Protein AF-A0A3R9KCA8-F1 (afdb_monomer)

Radius of gyration: 12.86 Å; Cα contacts (8 Å, |Δi|>4): 235; chains: 1; bounding box: 32×30×32 Å

Organism: Streptococcus mitis (NCBI:txid28037)

Mean predicted aligned error: 3.33 Å

Nearest PDB structures (foldseek):
  8w1p-assembly1_F  TM=3.899E-01  e=4.231E+00  Selenomonas sp.
  8znr-assembly1_D  TM=3.722E-01  e=6.634E+00  Selenomonas sp.
  8orn-assembly2_D  TM=2.497E-01  e=1.454E+00  Xanthomonas campestris pv. campestris str. B100
  8zdy-assembly1_C  TM=4.032E-01  e=8.788E+00  Selenomonas sp.
  8sjd-assembly1_C  TM=3.601E-01  e=7.018E+00  Musca domestica

Solvent-accessible surface area (backbone atoms only — not comparable to full-atom values): 5914 Å² total; per-residue (Å²): 131,65,68,70,48,59,71,70,53,20,50,48,9,30,49,20,50,52,54,49,33,72,78,61,45,75,51,76,39,79,27,44,37,36,32,32,44,77,86,40,79,79,44,78,46,73,31,44,35,33,47,45,84,65,88,88,45,26,39,40,37,40,45,46,56,86,62,68,40,79,61,39,59,84,76,75,49,67,54,64,46,41,17,50,45,29,49,33,45,54,56,97,79,33,41,36,42,31,55,78,48,94,72,48,39,37,37,40,37,79

Secondary structure (DSSP, 8-state):
-PPPPPHHHHHHHHHHHHHHHHHHTTS-EEEEEEEEETTEEEEEEEEEEEEEE-SSSEEEEE-TGGGT-TTTTTTT--SEEETTTEEEEEETTEEEEEESSTT-EEEEE-

Foldseek 3Di:
DADWDDPVQLVQLQVQLVVLCVVVPQDFDFWFKWKAWPNDTPDTDGWTKGWDDPPVWIKIATPCVVVVNPVVVVVVDDRMDISRAWGWHHDPSKIWTAGPPPRGMIMIID

pLDDT: mean 93.06, std 7.87, range [50.25, 98.44]

Sequence (110 aa):
MSDRLPIAEERESMRAVLDYLKDNGTLTLPKNVSVIKNGNLIVNDIINVAAFDCNIYMRVDIMWEDAGYSNYRELGLYGLYGSSYYRMTYIDGILTIKSVSGDNVEIVIR

Structure (mmCIF, N/CA/C/O backbone):
data_AF-A0A3R9KCA8-F1
#
_entry.id   AF-A0A3R9KCA8-F1
#
loop_
_atom_site.group_PDB
_atom_site.id
_atom_site.type_symbol
_atom_site.label_atom_id
_atom_site.label_alt_id
_atom_site.label_comp_id
_atom_site.label_asym_id
_atom_site.label_entity_id
_atom_site.label_seq_id
_atom_site.pdbx_PDB_ins_code
_atom_site.Cartn_x
_atom_site.Cartn_y
_atom_site.Cartn_z
_atom_site.occupancy
_atom_site.B_iso_or_equiv
_atom_site.auth_seq_id
_atom_site.auth_comp_id
_atom_site.auth_asym_id
_atom_site.auth_atom_id
_atom_site.pdbx_PDB_model_num
ATOM 1 N N . MET A 1 1 ? -5.658 16.568 -6.658 1.00 50.25 1 MET A N 1
ATOM 2 C CA . MET A 1 1 ? -4.663 15.598 -7.162 1.00 50.25 1 MET A CA 1
ATOM 3 C C . MET A 1 1 ? -3.333 15.985 -6.553 1.00 50.25 1 MET A C 1
ATOM 5 O O . MET A 1 1 ? -3.038 17.172 -6.569 1.00 50.25 1 MET A O 1
ATOM 9 N N . SER A 1 2 ? -2.606 15.034 -5.961 1.00 61.94 2 SER A N 1
ATOM 10 C CA . SER A 1 2 ? -1.228 15.281 -5.517 1.00 61.94 2 SER A CA 1
ATOM 11 C C . SER A 1 2 ? -0.344 15.519 -6.737 1.00 61.94 2 SER A C 1
ATOM 13 O O . SER A 1 2 ? -0.598 14.941 -7.798 1.00 61.94 2 SER A O 1
ATOM 15 N N . ASP A 1 3 ? 0.691 16.337 -6.581 1.00 77.62 3 ASP A N 1
ATOM 16 C CA . ASP A 1 3 ? 1.727 16.456 -7.597 1.00 77.62 3 ASP A CA 1
ATOM 17 C C . ASP A 1 3 ? 2.408 15.101 -7.809 1.00 77.62 3 ASP A C 1
ATOM 19 O O . ASP A 1 3 ? 2.471 14.256 -6.907 1.00 77.62 3 ASP A O 1
ATOM 23 N N . ARG A 1 4 ? 2.886 14.881 -9.035 1.00 87.69 4 ARG A N 1
ATOM 24 C CA . ARG A 1 4 ? 3.651 13.683 -9.376 1.00 87.69 4 ARG A CA 1
ATOM 25 C C . ARG A 1 4 ? 4.952 13.668 -8.572 1.00 87.69 4 ARG A C 1
ATOM 27 O O . ARG A 1 4 ? 5.611 14.697 -8.433 1.00 87.69 4 ARG A O 1
ATOM 34 N N . LEU A 1 5 ? 5.336 12.492 -8.089 1.00 90.75 5 LEU A N 1
ATOM 35 C CA . LEU A 1 5 ? 6.603 12.293 -7.400 1.00 90.75 5 LEU A CA 1
ATOM 36 C C . LEU A 1 5 ? 7.805 12.607 -8.306 1.00 90.75 5 LEU A C 1
ATOM 38 O O . LEU A 1 5 ? 7.745 12.394 -9.522 1.00 90.75 5 LEU A O 1
ATOM 42 N N . PRO A 1 6 ? 8.940 13.038 -7.727 1.00 92.81 6 PRO A N 1
ATOM 43 C CA . PRO A 1 6 ? 10.222 12.999 -8.417 1.00 92.81 6 PRO A CA 1
ATOM 44 C C . PRO A 1 6 ? 10.524 11.587 -8.940 1.00 92.81 6 PRO A C 1
ATOM 46 O O . PRO A 1 6 ? 10.235 10.596 -8.272 1.00 92.81 6 PRO A O 1
ATOM 49 N N . ILE A 1 7 ? 11.185 11.492 -10.098 1.00 91.75 7 ILE A N 1
ATOM 50 C CA . ILE A 1 7 ? 11.436 10.218 -10.806 1.00 91.75 7 ILE A CA 1
ATOM 51 C C . ILE A 1 7 ? 12.082 9.153 -9.905 1.00 91.75 7 ILE A C 1
ATOM 53 O O . ILE A 1 7 ? 11.751 7.974 -10.008 1.00 91.75 7 ILE A O 1
ATOM 57 N N . ALA A 1 8 ? 13.013 9.546 -9.032 1.00 93.75 8 ALA A N 1
ATOM 58 C CA . ALA A 1 8 ? 13.669 8.613 -8.118 1.00 93.75 8 ALA A CA 1
ATOM 59 C C . ALA A 1 8 ? 12.678 7.998 -7.113 1.00 93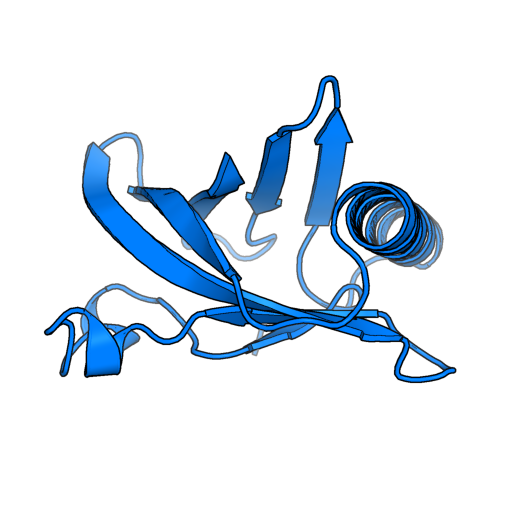.75 8 ALA A C 1
ATOM 61 O O . ALA A 1 8 ? 12.669 6.789 -6.921 1.00 93.75 8 ALA A O 1
ATOM 62 N N . GLU A 1 9 ? 11.803 8.813 -6.525 1.00 94.38 9 GLU A N 1
ATOM 63 C CA . GLU A 1 9 ? 10.814 8.366 -5.539 1.00 94.38 9 GLU A CA 1
ATOM 64 C C . GLU A 1 9 ? 9.689 7.550 -6.178 1.00 94.38 9 GLU A C 1
ATOM 66 O O . GLU A 1 9 ? 9.210 6.583 -5.584 1.00 94.38 9 GLU A O 1
ATOM 71 N N . GLU A 1 10 ? 9.301 7.903 -7.406 1.00 94.31 10 GLU A N 1
ATOM 72 C CA . GLU A 1 10 ? 8.384 7.099 -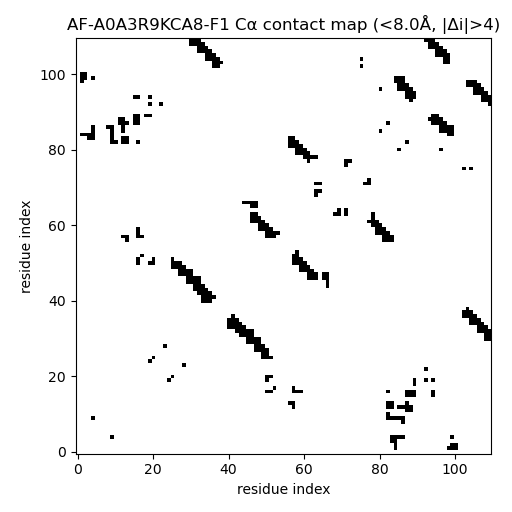8.216 1.00 94.31 10 GLU A CA 1
ATOM 73 C C . GLU A 1 10 ? 8.961 5.695 -8.452 1.00 94.31 10 GLU A C 1
ATOM 75 O O . GLU A 1 10 ? 8.266 4.702 -8.240 1.00 94.31 10 GLU A O 1
ATOM 80 N N . ARG A 1 11 ? 10.248 5.587 -8.812 1.00 94.69 11 ARG A N 1
ATOM 81 C CA . ARG A 1 11 ? 10.920 4.292 -9.021 1.00 94.69 11 ARG A CA 1
ATOM 82 C C . ARG A 1 11 ? 11.014 3.454 -7.748 1.00 94.69 11 ARG A C 1
ATOM 84 O O . ARG A 1 11 ? 10.747 2.257 -7.810 1.00 94.69 11 ARG A O 1
ATOM 91 N N . GLU A 1 12 ? 11.359 4.059 -6.613 1.00 96.50 12 GLU A N 1
ATOM 92 C CA . GLU A 1 12 ? 11.368 3.347 -5.325 1.00 96.50 12 GLU A CA 1
ATOM 93 C C . GLU A 1 12 ? 9.964 2.852 -4.955 1.00 96.50 12 GLU A C 1
ATOM 95 O O . GLU A 1 12 ? 9.790 1.701 -4.557 1.00 96.50 12 GLU A O 1
ATOM 100 N N . SER A 1 13 ? 8.939 3.673 -5.196 1.00 96.75 13 SER A N 1
ATOM 101 C CA . SER A 1 13 ? 7.546 3.292 -4.948 1.00 96.75 13 SER A CA 1
ATOM 102 C C . SER A 1 13 ? 7.090 2.158 -5.872 1.00 96.75 13 SER A C 1
ATOM 104 O O . SER A 1 13 ? 6.409 1.234 -5.431 1.00 96.75 13 SER A O 1
ATOM 106 N N . MET A 1 14 ? 7.505 2.171 -7.144 1.00 96.75 14 MET A N 1
ATOM 107 C CA . MET A 1 14 ? 7.264 1.054 -8.064 1.00 96.75 14 MET A CA 1
ATOM 108 C C . MET A 1 14 ? 7.931 -0.232 -7.570 1.00 96.75 14 MET A C 1
ATOM 110 O O . MET A 1 14 ? 7.309 -1.293 -7.580 1.00 96.75 14 MET A O 1
ATOM 114 N N . ARG A 1 15 ? 9.183 -0.147 -7.110 1.00 96.81 15 ARG A N 1
ATOM 115 C CA . ARG A 1 15 ? 9.912 -1.303 -6.581 1.00 96.81 15 ARG A CA 1
ATOM 116 C C . ARG A 1 15 ? 9.225 -1.893 -5.350 1.00 96.81 15 ARG A C 1
ATOM 118 O O . ARG A 1 15 ? 9.091 -3.108 -5.275 1.00 96.81 15 ARG A O 1
ATOM 125 N N . ALA A 1 16 ? 8.732 -1.049 -4.445 1.00 97.94 16 ALA A N 1
ATOM 126 C CA . ALA A 1 16 ? 7.992 -1.489 -3.266 1.00 97.94 16 ALA 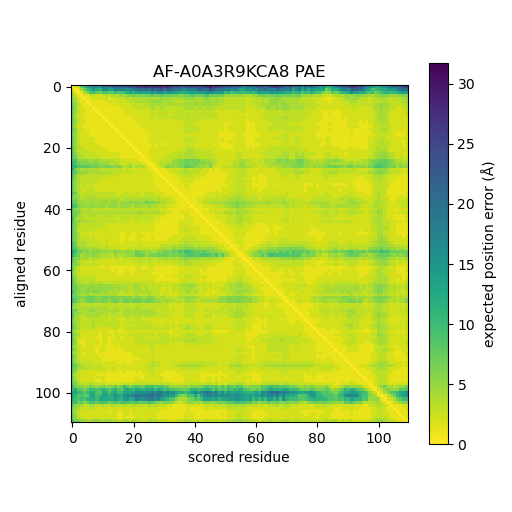A CA 1
ATOM 127 C C . ALA A 1 16 ? 6.746 -2.315 -3.628 1.00 97.94 16 ALA A C 1
ATOM 129 O O . ALA A 1 16 ? 6.537 -3.391 -3.072 1.00 97.94 16 ALA A O 1
ATOM 130 N N . VAL A 1 17 ? 5.939 -1.855 -4.590 1.00 97.50 17 VAL A N 1
ATOM 131 C CA . VAL A 1 17 ? 4.752 -2.611 -5.031 1.00 97.50 17 VAL A CA 1
ATOM 132 C C . VAL A 1 17 ? 5.146 -3.890 -5.768 1.00 97.50 17 VAL A C 1
ATOM 134 O O . VAL A 1 17 ? 4.494 -4.914 -5.595 1.00 97.50 17 VAL A O 1
ATOM 137 N N . LEU A 1 18 ? 6.226 -3.867 -6.553 1.00 96.62 18 LEU A N 1
ATOM 138 C CA . LEU A 1 18 ? 6.734 -5.067 -7.215 1.00 96.62 18 LEU A CA 1
ATOM 139 C C . LEU A 1 18 ? 7.173 -6.133 -6.201 1.00 96.62 18 LEU A C 1
ATOM 141 O O . LEU A 1 18 ? 6.885 -7.311 -6.390 1.00 96.62 18 LEU A O 1
ATOM 145 N N . ASP A 1 19 ? 7.863 -5.736 -5.134 1.00 97.31 19 ASP A N 1
ATOM 146 C CA . ASP A 1 19 ? 8.280 -6.663 -4.083 1.00 97.31 19 ASP A CA 1
ATOM 147 C C . ASP A 1 19 ? 7.066 -7.185 -3.290 1.00 97.31 19 ASP A C 1
ATOM 149 O O . ASP A 1 19 ? 6.969 -8.388 -3.059 1.00 97.31 19 ASP A O 1
ATOM 153 N N . TYR A 1 20 ? 6.066 -6.339 -3.016 1.00 97.44 20 TYR A N 1
ATOM 154 C CA . TYR A 1 20 ? 4.777 -6.785 -2.471 1.00 97.44 20 TYR A CA 1
ATOM 155 C C . TYR A 1 20 ? 4.088 -7.826 -3.371 1.00 97.44 20 TYR A C 1
ATOM 157 O O . TYR A 1 20 ? 3.590 -8.843 -2.884 1.00 97.44 20 TYR A O 1
ATOM 165 N N . LEU A 1 21 ? 4.078 -7.601 -4.688 1.00 96.62 21 LEU A N 1
ATOM 166 C CA . LEU A 1 21 ? 3.504 -8.525 -5.669 1.00 96.62 21 LEU A CA 1
ATOM 167 C C . LEU A 1 21 ? 4.234 -9.873 -5.710 1.00 96.62 21 LEU A C 1
ATOM 169 O O . LEU A 1 21 ? 3.591 -10.890 -5.953 1.00 96.62 21 LEU A O 1
ATOM 173 N N . LYS A 1 22 ? 5.550 -9.919 -5.468 1.00 95.81 22 LYS A N 1
ATOM 174 C CA . LYS A 1 22 ? 6.292 -11.192 -5.405 1.00 95.81 22 LYS A CA 1
ATOM 175 C C . LYS A 1 22 ? 5.821 -12.072 -4.250 1.00 95.81 22 LYS A C 1
ATOM 177 O O . LYS A 1 22 ? 5.729 -13.283 -4.426 1.00 95.81 22 LYS A O 1
ATOM 182 N N . ASP A 1 23 ? 5.493 -11.463 -3.115 1.00 94.88 23 ASP A N 1
ATOM 183 C CA . ASP A 1 23 ? 5.071 -12.190 -1.916 1.00 94.88 23 ASP A CA 1
ATOM 184 C C . ASP A 1 23 ? 3.580 -12.556 -1.939 1.00 94.88 23 ASP A C 1
ATOM 186 O O . ASP A 1 23 ? 3.182 -13.588 -1.401 1.00 94.88 23 ASP A O 1
ATOM 190 N N . ASN A 1 24 ? 2.743 -11.717 -2.559 1.00 94.31 24 ASN A N 1
ATOM 191 C CA . ASN A 1 24 ? 1.280 -11.821 -2.470 1.00 94.31 24 ASN A CA 1
ATOM 192 C C . ASN A 1 24 ? 0.600 -12.213 -3.796 1.00 94.31 24 ASN A C 1
ATOM 194 O O . ASN A 1 24 ? -0.576 -12.579 -3.811 1.00 94.31 24 ASN A O 1
ATOM 198 N N . GLY A 1 25 ? 1.321 -12.158 -4.917 1.00 93.25 25 GLY A N 1
ATOM 199 C CA . GLY A 1 25 ? 0.762 -12.318 -6.257 1.00 93.25 25 GLY A CA 1
ATOM 200 C C . GLY A 1 25 ? -0.161 -11.163 -6.659 1.00 93.25 25 GLY A C 1
ATOM 201 O O . GLY A 1 25 ? -0.205 -10.116 -6.022 1.00 93.25 25 GLY A O 1
ATOM 202 N N . THR A 1 26 ? -0.926 -11.363 -7.734 1.00 91.94 26 THR A N 1
ATOM 203 C CA . THR A 1 26 ? -1.894 -10.382 -8.267 1.00 91.94 26 THR A CA 1
ATOM 204 C C . THR A 1 26 ? -3.323 -10.623 -7.767 1.00 91.94 26 THR A C 1
ATOM 206 O O . THR A 1 26 ? -4.285 -10.179 -8.393 1.00 91.94 26 THR A O 1
ATOM 209 N N . LEU A 1 27 ? -3.486 -11.414 -6.704 1.00 91.50 27 LEU A N 1
ATOM 210 C CA . LEU A 1 27 ? -4.795 -11.737 -6.143 1.00 91.50 27 LEU A CA 1
ATOM 211 C C . LEU A 1 27 ? -5.286 -10.592 -5.257 1.00 91.50 27 LEU A C 1
ATOM 213 O O . LEU A 1 27 ? -4.503 -9.951 -4.560 1.00 91.50 27 LEU A O 1
ATOM 217 N N . THR A 1 28 ? -6.600 -10.391 -5.233 1.00 96.31 28 THR A N 1
ATOM 218 C CA . THR A 1 28 ? -7.235 -9.598 -4.182 1.00 96.31 28 THR A CA 1
ATOM 219 C C . THR A 1 28 ? -7.217 -10.409 -2.894 1.00 96.31 28 THR A C 1
ATOM 221 O O . THR A 1 28 ? -7.821 -11.483 -2.840 1.00 96.31 28 THR A O 1
ATOM 224 N N . LEU A 1 29 ? -6.534 -9.910 -1.867 1.00 96.50 29 LEU A N 1
ATOM 225 C CA . LEU A 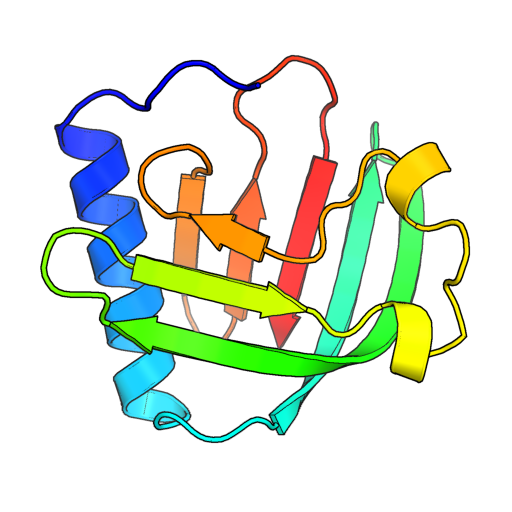1 29 ? -6.392 -10.598 -0.587 1.00 96.50 29 LEU A CA 1
ATOM 226 C C . LEU A 1 29 ? -6.913 -9.728 0.562 1.00 96.50 29 LEU A C 1
ATOM 228 O O . LEU A 1 29 ? -6.660 -8.521 0.568 1.00 96.50 29 LEU A O 1
ATOM 232 N N . PRO A 1 30 ? -7.592 -10.320 1.560 1.00 97.38 30 PRO A N 1
ATOM 233 C CA . PRO A 1 30 ? -7.900 -9.621 2.797 1.00 97.38 30 PRO A CA 1
ATOM 234 C C . PRO A 1 30 ? -6.598 -9.346 3.560 1.00 97.38 30 PRO A C 1
ATOM 236 O O . PRO A 1 30 ? -5.823 -10.265 3.840 1.00 97.38 30 PRO A O 1
ATOM 239 N N . LYS A 1 31 ? -6.355 -8.079 3.893 1.00 98.06 31 LYS A N 1
ATOM 240 C CA . LYS A 1 31 ? -5.158 -7.602 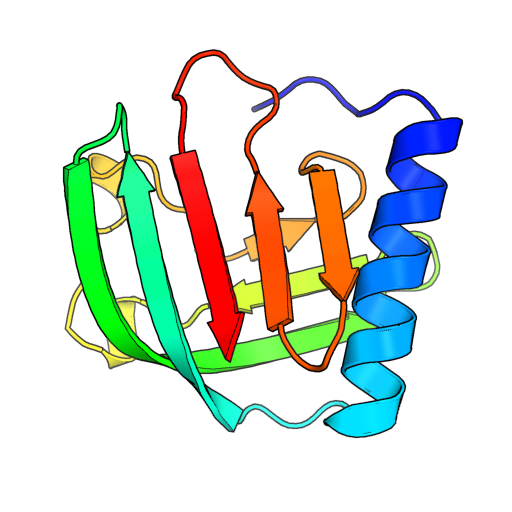4.595 1.00 98.06 31 LYS A CA 1
ATOM 241 C C . LYS A 1 31 ? -5.543 -6.757 5.794 1.00 98.06 31 LYS A C 1
ATOM 243 O O . LYS A 1 31 ? -6.584 -6.104 5.778 1.00 98.06 31 LYS A O 1
ATOM 248 N N . ASN A 1 32 ? -4.705 -6.741 6.828 1.00 98.06 32 ASN A N 1
ATOM 249 C CA . ASN A 1 32 ? -4.904 -5.795 7.918 1.00 98.06 32 ASN A CA 1
ATOM 250 C C . ASN A 1 32 ? -4.451 -4.409 7.442 1.00 98.06 32 ASN A C 1
ATOM 252 O O . ASN A 1 32 ? -3.267 -4.200 7.170 1.00 98.06 32 ASN A O 1
ATOM 256 N N . VAL A 1 33 ? -5.400 -3.483 7.324 1.00 98.44 33 VAL A N 1
ATOM 257 C CA . VAL A 1 33 ? -5.176 -2.119 6.849 1.00 98.44 33 VAL A CA 1
ATOM 258 C C . VAL A 1 33 ? -5.388 -1.148 8.001 1.00 98.44 33 VAL A C 1
ATOM 260 O O . VAL A 1 33 ? -6.487 -1.019 8.542 1.00 98.44 33 VAL A O 1
ATOM 263 N N . SER A 1 34 ? -4.328 -0.428 8.358 1.00 98.00 34 SER A N 1
ATOM 264 C CA . SER A 1 34 ? -4.378 0.668 9.322 1.00 98.00 34 SER A CA 1
ATOM 265 C C . SER A 1 34 ? -4.197 2.003 8.606 1.00 98.00 34 SER A C 1
ATOM 267 O O . SER A 1 34 ? -3.295 2.142 7.783 1.00 98.00 34 SER A O 1
ATOM 269 N N . VAL A 1 35 ? -5.004 3.005 8.950 1.00 97.06 35 VAL A N 1
ATOM 270 C CA . VAL A 1 35 ? -4.874 4.367 8.418 1.00 97.06 35 VAL A CA 1
ATOM 271 C C . VAL A 1 35 ? -4.627 5.335 9.558 1.00 97.06 35 VAL A C 1
ATOM 273 O O . VAL A 1 35 ? -5.431 5.442 10.485 1.00 97.06 35 VAL A O 1
ATOM 276 N N . ILE A 1 36 ? -3.534 6.078 9.453 1.00 95.81 36 ILE A N 1
ATOM 277 C CA . ILE A 1 36 ? -3.150 7.131 10.381 1.00 95.81 36 ILE A CA 1
ATOM 278 C C . ILE A 1 36 ? -3.269 8.459 9.642 1.00 95.81 36 ILE A C 1
ATOM 280 O O . ILE A 1 36 ? -2.670 8.646 8.585 1.00 95.81 36 ILE A O 1
ATOM 284 N N . LYS A 1 37 ? -4.037 9.394 10.200 1.00 92.81 37 LYS A N 1
ATOM 285 C CA . LYS A 1 37 ? -4.194 10.748 9.663 1.00 92.81 37 LYS A CA 1
ATOM 286 C C . LYS A 1 37 ? -3.894 11.768 10.744 1.00 92.81 37 LYS A C 1
ATOM 288 O O . LYS A 1 37 ? -4.518 11.748 11.805 1.00 92.81 37 LYS A O 1
ATOM 293 N N . ASN A 1 38 ? -2.943 12.666 10.484 1.00 91.06 38 ASN A N 1
ATOM 294 C CA . ASN A 1 38 ? -2.492 13.664 11.465 1.00 91.06 38 ASN A CA 1
ATOM 295 C C . ASN A 1 38 ? -2.130 13.035 12.831 1.00 91.06 38 ASN A C 1
ATOM 297 O O . ASN A 1 38 ? -2.471 13.575 13.880 1.00 91.06 38 ASN A O 1
ATOM 301 N N . GLY A 1 39 ? -1.503 11.853 12.817 1.00 90.25 39 GLY A N 1
ATOM 302 C CA . GLY A 1 39 ? -1.120 11.110 14.025 1.00 90.25 39 GLY A CA 1
ATOM 303 C C . GLY A 1 39 ? -2.240 10.313 14.706 1.00 90.25 39 GLY A C 1
ATOM 304 O O . GLY A 1 39 ? -1.955 9.576 15.644 1.00 90.25 39 GLY A O 1
ATOM 305 N N . ASN A 1 40 ? -3.487 10.400 14.232 1.00 94.06 40 ASN A N 1
ATOM 306 C CA . ASN A 1 40 ? -4.615 9.659 14.796 1.00 94.06 40 ASN A CA 1
ATOM 307 C C . ASN A 1 40 ? -4.947 8.431 13.946 1.00 94.06 40 ASN A C 1
ATOM 309 O O . ASN A 1 40 ? -5.061 8.534 12.724 1.00 94.06 40 ASN A O 1
ATOM 313 N N . LEU A 1 41 ? -5.141 7.282 14.594 1.00 96.12 41 LEU A N 1
ATOM 314 C CA . LEU A 1 41 ? -5.641 6.070 13.949 1.00 96.12 41 LEU A CA 1
ATOM 315 C C . LEU A 1 41 ? -7.128 6.251 13.618 1.00 96.12 41 LEU A C 1
ATOM 317 O O . LEU A 1 41 ? -7.938 6.419 14.527 1.00 96.12 41 LEU A O 1
ATOM 321 N N . ILE A 1 42 ? -7.479 6.225 12.331 1.00 95.00 42 ILE A N 1
ATOM 322 C CA . ILE A 1 42 ? -8.861 6.418 11.854 1.00 95.00 42 ILE A CA 1
ATOM 323 C C . ILE A 1 42 ? -9.468 5.161 11.217 1.00 95.00 42 ILE A C 1
ATOM 325 O O . ILE A 1 42 ? -10.687 5.061 11.120 1.00 95.00 42 ILE A O 1
ATOM 329 N N . VAL A 1 43 ? -8.636 4.196 10.814 1.00 96.56 43 VAL A N 1
ATOM 330 C CA . VAL A 1 43 ? -9.056 2.870 10.330 1.00 96.56 43 VAL A CA 1
ATOM 331 C C . VAL A 1 43 ? -8.088 1.824 10.867 1.00 96.56 43 VAL A C 1
ATOM 333 O O . VAL A 1 43 ? -6.883 2.074 10.907 1.00 96.56 43 VAL A O 1
ATOM 336 N N . ASN A 1 44 ? -8.605 0.664 11.268 1.00 97.12 44 ASN A N 1
ATOM 337 C CA . ASN A 1 44 ? -7.821 -0.525 11.592 1.00 97.12 44 ASN A CA 1
ATOM 338 C C . ASN A 1 44 ? -8.701 -1.765 11.412 1.00 97.12 44 ASN A C 1
ATOM 340 O O . ASN A 1 44 ? -9.358 -2.190 12.361 1.00 97.12 44 ASN A O 1
ATOM 344 N N . ASP A 1 45 ? -8.742 -2.294 10.193 1.00 97.62 45 ASP A N 1
ATOM 345 C CA . ASP A 1 45 ? -9.679 -3.357 9.823 1.00 97.62 45 ASP A CA 1
ATOM 346 C C . ASP A 1 45 ? -9.064 -4.341 8.817 1.00 97.62 45 ASP A C 1
ATOM 348 O O . ASP A 1 45 ? -7.981 -4.102 8.274 1.00 97.62 45 ASP A O 1
ATOM 352 N N . ILE A 1 46 ? -9.740 -5.463 8.581 1.00 97.88 46 ILE A N 1
ATOM 353 C CA . ILE A 1 46 ? -9.417 -6.399 7.507 1.00 97.88 46 ILE A CA 1
ATOM 354 C C . ILE A 1 46 ? -10.138 -5.941 6.243 1.00 97.88 46 ILE A C 1
ATOM 356 O O . ILE A 1 46 ? -11.362 -5.994 6.157 1.00 97.88 46 ILE A O 1
ATOM 360 N N . ILE A 1 47 ? -9.369 -5.514 5.246 1.00 98.25 47 ILE A N 1
ATOM 361 C CA . ILE A 1 47 ? -9.895 -4.951 4.003 1.00 98.25 47 ILE A CA 1
ATOM 362 C C . ILE A 1 47 ? -9.248 -5.674 2.833 1.00 98.25 47 ILE A C 1
ATOM 364 O O . ILE A 1 47 ? -8.063 -6.013 2.869 1.00 98.25 47 ILE A O 1
ATOM 368 N N . ASN A 1 48 ? -10.028 -5.922 1.788 1.00 98.19 48 ASN A N 1
ATOM 369 C CA . ASN A 1 48 ? -9.489 -6.456 0.551 1.00 98.19 48 ASN A CA 1
ATOM 370 C C . ASN A 1 48 ? -8.533 -5.436 -0.082 1.00 98.19 48 ASN A C 1
ATOM 372 O O . ASN A 1 48 ? -8.842 -4.246 -0.187 1.00 98.19 48 ASN A O 1
ATOM 376 N N . VAL A 1 49 ? -7.364 -5.924 -0.488 1.00 98.19 49 VAL A N 1
ATOM 377 C CA . VAL A 1 49 ? -6.323 -5.155 -1.167 1.00 98.19 49 VAL A CA 1
ATOM 378 C C . VAL A 1 49 ? -5.895 -5.922 -2.409 1.00 98.19 49 VAL A C 1
ATOM 380 O O . VAL A 1 49 ? -5.712 -7.139 -2.363 1.00 98.19 49 VAL A O 1
ATOM 383 N N . ALA A 1 50 ? -5.715 -5.208 -3.515 1.00 97.75 50 ALA A N 1
ATOM 384 C CA . ALA A 1 50 ? -5.121 -5.747 -4.730 1.00 97.75 50 ALA A CA 1
ATOM 385 C C . ALA A 1 50 ? -3.990 -4.840 -5.207 1.00 97.75 50 ALA A C 1
ATOM 387 O O . ALA A 1 50 ? -4.073 -3.619 -5.095 1.00 97.75 50 ALA A O 1
ATOM 388 N N . ALA A 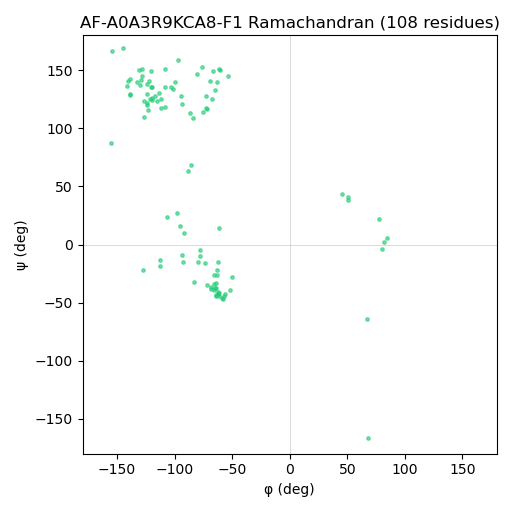1 51 ? -2.941 -5.431 -5.767 1.00 97.56 51 ALA A N 1
ATOM 389 C CA . ALA A 1 51 ? -1.851 -4.696 -6.388 1.00 97.56 51 ALA A CA 1
ATOM 390 C C . ALA A 1 51 ? -1.712 -5.089 -7.861 1.00 97.56 51 ALA A C 1
ATOM 392 O O . ALA A 1 51 ? -2.014 -6.220 -8.247 1.00 97.56 51 ALA A O 1
ATOM 393 N N . PHE A 1 52 ? -1.251 -4.149 -8.686 1.00 96.19 52 PHE A N 1
ATOM 394 C CA . PHE A 1 52 ? -1.154 -4.324 -10.132 1.00 96.19 52 PHE A CA 1
ATOM 395 C C . PHE A 1 52 ? 0.117 -3.693 -10.695 1.00 96.19 52 PHE A C 1
ATOM 397 O O . PHE A 1 52 ? 0.432 -2.536 -10.400 1.00 96.19 52 PHE A O 1
ATOM 404 N N . ASP A 1 53 ? 0.773 -4.431 -11.589 1.00 94.69 53 ASP A N 1
ATOM 405 C CA . ASP A 1 53 ? 1.740 -3.886 -12.536 1.00 94.69 53 ASP A CA 1
ATOM 406 C C . ASP A 1 53 ? 0.988 -3.342 -13.756 1.00 94.69 53 ASP A C 1
ATOM 408 O O . ASP A 1 53 ? 0.408 -4.092 -14.544 1.00 94.69 53 ASP A O 1
ATOM 412 N N . CYS A 1 54 ? 0.951 -2.016 -13.885 1.00 91.50 54 CYS A N 1
ATOM 413 C CA . CYS A 1 54 ? 0.294 -1.316 -14.987 1.00 91.50 54 CYS A CA 1
ATOM 414 C C . CYS A 1 54 ? 1.299 -0.902 -16.077 1.00 91.50 54 CYS A C 1
ATOM 416 O O . CYS A 1 54 ? 1.062 0.081 -16.786 1.00 91.50 54 CYS A O 1
ATOM 418 N N . ASN A 1 55 ? 2.413 -1.634 -16.217 1.00 86.50 55 ASN A N 1
ATOM 419 C CA . ASN A 1 55 ? 3.518 -1.419 -17.154 1.00 86.50 55 ASN A CA 1
ATOM 420 C C . ASN A 1 55 ? 4.332 -0.145 -16.863 1.00 86.50 55 ASN A C 1
ATOM 422 O O . ASN A 1 55 ? 5.508 -0.212 -16.516 1.00 86.50 55 ASN A O 1
ATOM 426 N N . ILE A 1 56 ? 3.713 1.034 -16.974 1.00 85.88 56 ILE A N 1
ATOM 427 C CA . ILE A 1 56 ? 4.405 2.323 -16.792 1.00 85.88 56 ILE A CA 1
ATOM 428 C C . ILE A 1 56 ? 4.307 2.870 -15.359 1.00 85.88 56 ILE A C 1
ATOM 430 O O . ILE A 1 56 ? 4.960 3.861 -15.046 1.00 85.88 56 ILE A O 1
ATOM 434 N N . TYR A 1 57 ? 3.487 2.255 -14.505 1.00 90.12 57 TYR A N 1
ATOM 435 C CA . TYR A 1 57 ? 3.366 2.552 -13.076 1.00 90.12 57 TYR A CA 1
ATOM 436 C C . TYR A 1 57 ? 2.863 1.318 -12.317 1.00 90.12 57 TYR A C 1
ATOM 438 O O . TYR A 1 57 ? 2.354 0.370 -12.916 1.00 90.12 57 TYR A O 1
ATOM 446 N N . MET A 1 58 ? 2.965 1.358 -10.991 1.00 95.88 58 MET A N 1
ATOM 447 C CA . MET A 1 58 ? 2.407 0.353 -10.089 1.00 95.88 58 MET A CA 1
ATOM 448 C C . MET A 1 58 ? 1.211 0.920 -9.331 1.00 95.88 58 MET A C 1
ATOM 450 O O . MET A 1 58 ? 1.131 2.128 -9.080 1.00 95.88 58 MET A O 1
ATOM 454 N N . ARG A 1 59 ? 0.270 0.055 -8.964 1.00 95.38 59 ARG A N 1
ATOM 455 C CA . ARG A 1 59 ? -0.997 0.470 -8.361 1.00 95.38 59 ARG A CA 1
ATOM 456 C C . ARG A 1 59 ? -1.404 -0.439 -7.219 1.00 95.38 59 ARG A C 1
ATOM 458 O O . ARG A 1 59 ? -1.236 -1.648 -7.325 1.00 95.38 59 ARG A O 1
ATOM 465 N N . VAL A 1 60 ? -1.983 0.148 -6.178 1.00 98.00 60 VAL A N 1
ATOM 466 C CA . VAL A 1 60 ? -2.614 -0.557 -5.061 1.00 98.00 60 VAL A CA 1
ATOM 467 C C . VAL A 1 60 ? -4.052 -0.076 -4.945 1.00 98.00 60 VAL A C 1
ATOM 469 O O . VAL A 1 60 ? -4.291 1.120 -4.770 1.00 98.00 60 VAL A O 1
ATOM 472 N N . ASP A 1 61 ? -4.993 -1.003 -5.037 1.00 97.75 61 ASP A N 1
ATOM 473 C CA . ASP A 1 61 ? -6.415 -0.759 -4.846 1.00 97.75 61 ASP A CA 1
ATOM 474 C C . ASP A 1 61 ? -6.832 -1.268 -3.459 1.00 97.75 61 ASP A C 1
ATOM 476 O O . ASP A 1 61 ? -6.432 -2.360 -3.048 1.00 97.75 61 ASP A O 1
ATOM 480 N N . ILE A 1 62 ? -7.626 -0.474 -2.736 1.00 98.00 62 ILE A N 1
ATOM 481 C CA . ILE A 1 62 ? -8.156 -0.816 -1.408 1.00 98.00 62 ILE A CA 1
ATOM 482 C C . ILE A 1 62 ? -9.681 -0.704 -1.447 1.00 98.00 62 ILE A C 1
ATOM 484 O O . ILE A 1 62 ? -10.232 0.365 -1.727 1.00 98.00 62 ILE A O 1
ATOM 488 N N . MET A 1 63 ? -10.367 -1.811 -1.163 1.00 97.62 63 MET A N 1
ATOM 489 C CA . MET A 1 63 ? -11.822 -1.933 -1.288 1.00 97.62 63 MET A CA 1
ATOM 490 C C . MET A 1 63 ? -12.532 -1.436 -0.021 1.00 97.62 63 MET A C 1
ATOM 492 O O . MET A 1 63 ? -13.120 -2.206 0.733 1.00 97.62 63 MET A O 1
ATOM 496 N N . TRP A 1 64 ? -12.463 -0.127 0.228 1.00 97.38 64 TRP A N 1
ATOM 497 C CA . TRP A 1 64 ? -13.042 0.505 1.421 1.00 97.38 64 TRP A CA 1
ATOM 498 C C . TRP A 1 64 ? -14.542 0.237 1.596 1.00 97.38 64 TRP A C 1
ATOM 500 O O . TRP A 1 64 ? -14.998 -0.027 2.707 1.00 97.38 64 TRP A O 1
ATOM 510 N N . GLU A 1 65 ? -15.308 0.303 0.505 1.00 94.94 65 GLU A N 1
ATOM 511 C CA . GLU A 1 65 ? -16.765 0.127 0.533 1.00 94.94 65 GLU A CA 1
ATOM 512 C C . GLU A 1 65 ? -17.162 -1.295 0.952 1.00 94.94 65 GLU A C 1
ATOM 514 O O . GLU A 1 65 ? -18.089 -1.450 1.746 1.00 94.94 65 GLU A O 1
ATOM 519 N N . ASP A 1 66 ? -16.408 -2.313 0.517 1.00 93.19 66 ASP A N 1
ATOM 520 C CA . ASP A 1 66 ? -16.624 -3.717 0.903 1.00 93.19 66 ASP A CA 1
ATOM 521 C C . ASP A 1 66 ? -16.423 -3.939 2.412 1.00 93.19 66 ASP A C 1
ATOM 523 O O . ASP A 1 66 ? -17.024 -4.838 2.995 1.00 93.19 66 ASP A O 1
ATOM 527 N N . ALA A 1 67 ? -15.605 -3.097 3.050 1.00 92.56 67 ALA A N 1
ATOM 528 C CA . ALA A 1 67 ? -15.375 -3.082 4.495 1.00 92.56 67 ALA A CA 1
ATOM 529 C C . ALA A 1 67 ? -16.313 -2.116 5.252 1.00 92.56 67 ALA A C 1
ATOM 531 O O . ALA A 1 67 ? -16.117 -1.849 6.433 1.00 92.56 67 ALA A O 1
ATOM 532 N N . GLY A 1 68 ? -17.339 -1.565 4.592 1.00 94.75 68 GLY A N 1
ATOM 533 C CA . GLY A 1 68 ? -18.335 -0.691 5.220 1.00 94.75 68 GLY A CA 1
ATOM 534 C C . GLY A 1 68 ? -17.941 0.787 5.316 1.00 94.75 68 GLY A C 1
ATOM 535 O O . GLY A 1 68 ? -18.700 1.585 5.865 1.00 94.75 68 GLY A O 1
ATOM 536 N N . TYR A 1 69 ? -16.805 1.195 4.745 1.00 94.81 69 TYR A N 1
ATOM 537 C CA . TYR A 1 69 ? -16.364 2.593 4.721 1.00 94.81 69 TYR A CA 1
ATOM 538 C C . TYR A 1 69 ? -16.918 3.336 3.499 1.00 94.81 69 TYR A C 1
ATOM 540 O O . TYR A 1 69 ? -16.159 3.814 2.661 1.00 94.81 69 TYR A O 1
ATOM 548 N N . SER A 1 70 ? -18.240 3.477 3.378 1.00 92.88 70 SER A N 1
ATOM 549 C CA . SER A 1 70 ? -18.876 4.128 2.214 1.00 92.88 70 SER A CA 1
ATOM 550 C C . SER A 1 70 ? -18.516 5.614 2.043 1.00 92.88 70 SER A C 1
ATOM 552 O O . SER A 1 70 ? -18.611 6.156 0.945 1.00 92.88 70 SER A O 1
ATOM 554 N N . ASN A 1 71 ? -18.078 6.291 3.109 1.00 91.94 71 ASN A N 1
ATOM 555 C CA . ASN A 1 71 ? -17.674 7.700 3.104 1.00 91.94 71 ASN A CA 1
ATOM 556 C C . ASN A 1 71 ? -16.149 7.902 3.216 1.00 91.94 71 ASN A C 1
ATOM 558 O O . ASN A 1 71 ? -15.690 8.974 3.607 1.00 91.94 71 ASN A O 1
ATOM 562 N N . TYR A 1 72 ? -15.339 6.906 2.834 1.00 93.75 72 TYR A N 1
ATOM 563 C CA . TYR A 1 72 ? -13.867 6.947 2.909 1.00 93.75 72 TYR A CA 1
ATOM 564 C C . TYR A 1 72 ? -13.230 8.208 2.283 1.00 93.75 72 TYR A C 1
ATOM 566 O O . TYR A 1 72 ? -12.178 8.673 2.724 1.00 93.75 72 TYR A O 1
ATOM 574 N N . ARG A 1 73 ? -13.881 8.824 1.291 1.00 92.06 73 ARG A N 1
ATOM 575 C CA . ARG A 1 73 ? -13.420 10.078 0.671 1.00 92.06 73 ARG A CA 1
ATOM 576 C C . ARG A 1 73 ? -13.445 11.272 1.626 1.00 92.06 73 ARG A C 1
ATOM 578 O O . ARG A 1 73 ? -12.555 12.112 1.550 1.00 92.06 73 ARG A O 1
ATOM 585 N N . GLU A 1 74 ? -14.405 11.334 2.549 1.00 91.50 74 GLU A N 1
ATOM 586 C CA . GLU A 1 74 ? -14.463 12.370 3.596 1.00 91.50 74 GLU A CA 1
ATOM 587 C C . GLU A 1 74 ? -13.281 12.242 4.569 1.00 91.50 74 GLU A C 1
ATOM 589 O O . GLU A 1 74 ? -12.793 13.227 5.124 1.00 91.50 74 GLU A O 1
ATOM 594 N N . LEU A 1 75 ? -12.743 11.025 4.703 1.00 89.12 75 LEU A N 1
ATOM 595 C CA . LEU A 1 75 ? -11.524 10.742 5.454 1.00 89.12 75 LEU A CA 1
ATOM 596 C C . LEU A 1 75 ? -10.249 11.114 4.674 1.00 89.12 75 LEU A C 1
ATOM 598 O O . LEU A 1 75 ? -9.155 11.088 5.240 1.00 89.12 75 LEU A O 1
ATOM 602 N N . GLY A 1 76 ? -10.363 11.547 3.415 1.00 90.12 76 GLY A N 1
ATOM 603 C CA . GLY A 1 76 ? -9.231 11.831 2.527 1.00 90.12 76 GLY A CA 1
ATOM 604 C C . GLY A 1 76 ? -8.597 10.573 1.931 1.00 90.12 76 GLY A C 1
ATOM 605 O O . GLY A 1 76 ? -7.429 10.603 1.547 1.00 90.12 76 GLY A O 1
ATOM 606 N N . LEU A 1 77 ? -9.343 9.465 1.889 1.00 93.25 77 LEU A N 1
ATOM 607 C CA . LEU A 1 77 ? -8.902 8.195 1.320 1.00 93.25 77 LEU A CA 1
ATOM 608 C C . LEU A 1 77 ? -9.397 8.036 -0.117 1.00 93.25 77 LEU A C 1
ATOM 610 O O . LEU A 1 77 ? -10.375 8.649 -0.545 1.00 93.25 77 LEU A O 1
ATOM 614 N N . TYR A 1 78 ? -8.711 7.176 -0.859 1.00 93.88 78 TYR A N 1
ATOM 615 C CA . TYR A 1 78 ? -8.959 6.904 -2.268 1.00 93.88 78 TYR A CA 1
ATOM 616 C C . TYR A 1 78 ? -9.027 5.393 -2.470 1.00 93.88 78 TYR A C 1
ATOM 618 O O . TYR A 1 78 ? -8.392 4.644 -1.743 1.00 93.88 78 TYR A O 1
ATOM 626 N N . GLY A 1 79 ? -9.799 4.919 -3.445 1.00 94.69 79 GLY A N 1
ATOM 627 C CA . GLY A 1 79 ? -9.847 3.478 -3.731 1.00 94.69 79 GLY A CA 1
ATOM 628 C C . GLY A 1 79 ? -8.587 2.971 -4.435 1.00 94.69 79 GLY A C 1
ATOM 629 O O . GLY A 1 79 ? -8.365 1.771 -4.482 1.00 94.69 79 GLY A O 1
ATOM 630 N N . LEU A 1 80 ? -7.779 3.883 -4.982 1.00 94.81 80 LEU A N 1
ATOM 631 C CA . LEU A 1 80 ? -6.646 3.600 -5.853 1.00 94.81 80 LEU A CA 1
ATOM 632 C C . LEU A 1 80 ? -5.479 4.507 -5.479 1.00 94.81 80 LEU A C 1
ATOM 634 O O . LEU A 1 80 ? -5.617 5.732 -5.445 1.00 94.81 80 LEU A O 1
ATOM 638 N N . TYR A 1 81 ? -4.320 3.894 -5.276 1.00 95.38 81 TYR A N 1
ATOM 639 C CA . TYR A 1 81 ? -3.065 4.558 -4.956 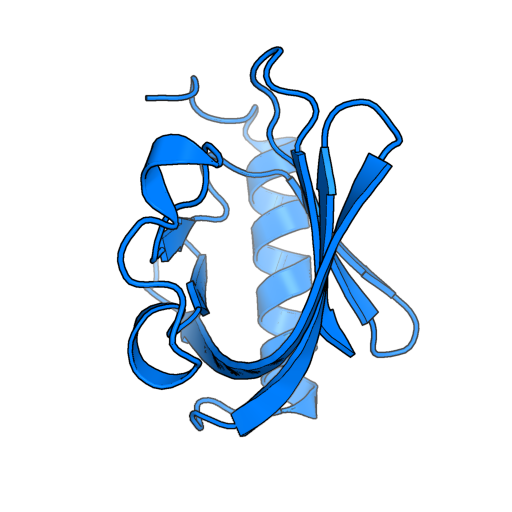1.00 95.38 81 TYR A CA 1
ATOM 640 C C . TYR A 1 81 ? -2.019 4.169 -5.999 1.00 95.38 81 TYR A C 1
ATOM 642 O O . TYR A 1 81 ? -1.669 3.000 -6.140 1.00 95.38 81 TYR A O 1
ATOM 650 N N . GLY A 1 82 ? -1.538 5.147 -6.768 1.00 94.81 82 GLY A N 1
ATOM 651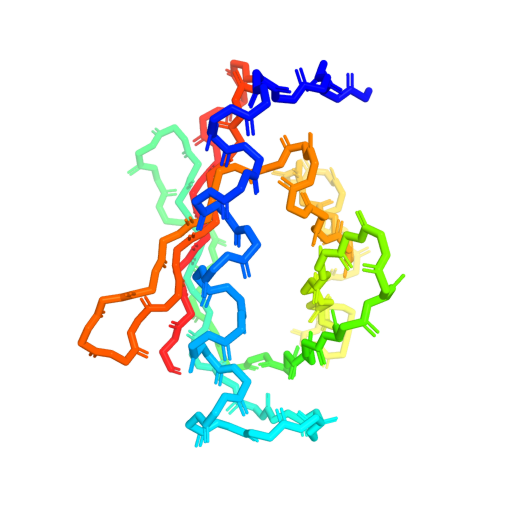 C CA . GLY A 1 82 ? -0.527 4.937 -7.808 1.00 94.81 82 GLY A CA 1
ATOM 652 C C . GLY A 1 82 ? 0.878 5.317 -7.345 1.00 94.81 82 GLY A C 1
ATOM 653 O O . GLY A 1 82 ? 1.061 6.361 -6.716 1.00 94.81 82 GLY A O 1
ATOM 654 N N . SER A 1 83 ? 1.877 4.523 -7.729 1.00 94.62 83 SER A N 1
ATOM 655 C CA . SER A 1 83 ? 3.294 4.743 -7.402 1.00 94.62 83 SER A CA 1
ATOM 656 C C . SER A 1 83 ? 3.877 6.039 -7.972 1.00 94.62 83 SER A C 1
ATOM 658 O O . SER A 1 83 ? 4.948 6.458 -7.556 1.00 94.62 83 SER A O 1
ATOM 660 N N . SER A 1 84 ? 3.196 6.682 -8.925 1.00 93.38 84 SER A N 1
ATOM 661 C CA . SER A 1 84 ? 3.589 7.989 -9.467 1.00 93.38 84 SER A CA 1
ATOM 662 C C . SER A 1 84 ? 3.188 9.166 -8.569 1.00 93.38 84 SER A C 1
ATOM 664 O O . SER A 1 84 ? 3.679 10.272 -8.776 1.00 93.38 84 SER A O 1
ATOM 666 N N . TYR A 1 85 ? 2.292 8.958 -7.599 1.00 92.12 85 TYR A N 1
ATOM 667 C CA . TYR A 1 85 ? 1.697 10.031 -6.785 1.00 92.12 85 TYR A CA 1
ATOM 668 C C . TYR A 1 85 ? 1.806 9.798 -5.278 1.00 92.12 85 TYR A C 1
ATOM 670 O O . TYR A 1 85 ? 1.719 10.753 -4.512 1.00 92.12 85 TYR A O 1
ATOM 678 N N . TYR A 1 86 ? 1.988 8.551 -4.845 1.00 94.06 86 TYR A N 1
ATOM 679 C CA . TYR A 1 86 ? 2.115 8.189 -3.437 1.00 94.06 86 TYR A CA 1
ATOM 680 C C . TYR A 1 86 ? 3.451 7.511 -3.196 1.00 94.06 86 TYR A C 1
ATOM 682 O O . TYR A 1 86 ? 3.845 6.631 -3.963 1.00 94.06 86 TYR A O 1
ATOM 690 N N . ARG A 1 87 ? 4.129 7.905 -2.114 1.00 95.06 87 ARG A N 1
ATOM 691 C CA . ARG A 1 87 ? 5.358 7.230 -1.697 1.00 95.06 87 ARG A CA 1
ATOM 692 C C . ARG A 1 87 ? 4.992 5.878 -1.122 1.00 95.06 87 ARG A C 1
ATOM 694 O O . ARG A 1 87 ? 4.157 5.806 -0.220 1.00 95.06 87 ARG A O 1
ATOM 701 N N . MET A 1 88 ? 5.629 4.834 -1.628 1.00 97.12 88 MET A N 1
ATOM 702 C CA . MET A 1 88 ? 5.384 3.469 -1.189 1.00 97.12 88 MET A CA 1
ATOM 703 C C . MET A 1 88 ? 6.682 2.818 -0.730 1.00 97.12 88 MET A C 1
ATOM 705 O O . MET A 1 88 ? 7.720 2.973 -1.368 1.00 97.12 88 MET A O 1
ATOM 709 N N . THR A 1 89 ? 6.619 2.082 0.374 1.00 97.94 89 THR A N 1
ATOM 710 C CA . THR A 1 89 ? 7.735 1.279 0.884 1.00 97.94 89 THR A CA 1
ATOM 711 C C . THR A 1 89 ? 7.235 -0.103 1.246 1.00 97.94 89 THR A C 1
ATOM 713 O O . THR A 1 89 ? 6.164 -0.214 1.838 1.00 97.94 89 THR A O 1
ATOM 716 N N . TYR A 1 90 ? 8.018 -1.132 0.946 1.00 98.25 90 TYR A N 1
ATOM 717 C CA . TYR A 1 90 ? 7.716 -2.503 1.331 1.00 98.25 90 TYR A CA 1
ATOM 718 C C . TYR A 1 90 ? 8.908 -3.087 2.080 1.00 98.25 90 TYR A C 1
ATOM 720 O O . TYR A 1 90 ? 9.982 -3.253 1.503 1.00 98.25 90 TYR A O 1
ATOM 728 N N . ILE A 1 91 ? 8.745 -3.298 3.384 1.00 97.50 91 ILE A N 1
ATOM 729 C CA . ILE A 1 91 ? 9.812 -3.734 4.292 1.00 97.50 91 ILE A CA 1
ATOM 730 C C . ILE A 1 91 ? 9.217 -4.782 5.229 1.00 97.50 91 ILE A C 1
ATOM 732 O O . ILE A 1 91 ? 8.161 -4.547 5.810 1.00 97.50 91 ILE A O 1
ATOM 736 N N . ASP A 1 92 ? 9.879 -5.933 5.354 1.00 96.00 92 ASP A N 1
ATOM 737 C CA . ASP A 1 92 ? 9.491 -7.030 6.255 1.00 96.00 92 ASP A CA 1
ATOM 738 C C . ASP A 1 92 ? 8.013 -7.454 6.135 1.00 96.00 92 ASP A C 1
ATOM 740 O O . ASP A 1 92 ? 7.333 -7.708 7.128 1.00 96.00 92 ASP A O 1
ATOM 744 N N . GLY A 1 93 ? 7.494 -7.511 4.903 1.00 95.75 93 GLY A N 1
ATOM 745 C CA . GLY A 1 93 ? 6.106 -7.902 4.630 1.00 95.75 93 GLY A CA 1
ATOM 746 C C . GLY A 1 93 ? 5.073 -6.786 4.811 1.00 95.75 93 GLY A C 1
ATOM 747 O O . GLY A 1 93 ? 3.881 -7.027 4.637 1.00 95.75 93 GLY A O 1
ATOM 748 N N . ILE A 1 94 ? 5.502 -5.566 5.145 1.00 98.19 94 ILE A N 1
ATOM 749 C CA . ILE A 1 94 ? 4.618 -4.434 5.430 1.00 98.19 94 ILE A CA 1
ATOM 750 C C . ILE A 1 94 ? 4.700 -3.419 4.295 1.00 98.19 94 ILE A C 1
ATOM 752 O O . ILE A 1 94 ? 5.756 -2.829 4.050 1.00 98.19 94 ILE A O 1
ATOM 756 N N . LEU A 1 95 ? 3.570 -3.188 3.623 1.00 98.44 95 LEU A N 1
ATOM 757 C CA . LEU A 1 95 ? 3.436 -2.151 2.603 1.00 98.44 95 LEU A CA 1
ATOM 758 C C . LEU A 1 95 ? 2.891 -0.873 3.241 1.00 98.44 95 LEU A C 1
ATOM 760 O O . LEU A 1 95 ? 1.787 -0.860 3.784 1.00 98.44 95 LEU A O 1
ATOM 764 N N . THR A 1 96 ? 3.648 0.214 3.133 1.00 98.12 96 THR A N 1
ATOM 765 C CA . THR A 1 96 ? 3.240 1.536 3.614 1.00 98.12 96 THR A CA 1
ATOM 766 C C . THR A 1 96 ? 3.047 2.477 2.438 1.00 98.12 96 THR A C 1
ATOM 768 O O . THR A 1 96 ? 3.938 2.605 1.602 1.00 98.12 96 THR A O 1
ATOM 771 N N . ILE A 1 97 ? 1.907 3.164 2.394 1.00 96.75 97 ILE A N 1
ATOM 772 C CA . ILE A 1 97 ? 1.559 4.180 1.396 1.00 96.75 97 ILE A CA 1
ATOM 773 C C . ILE A 1 97 ? 1.430 5.519 2.121 1.00 96.75 97 ILE A C 1
ATOM 775 O O . ILE A 1 97 ? 0.632 5.649 3.049 1.00 96.75 97 ILE A O 1
ATOM 779 N N . LYS A 1 98 ? 2.194 6.529 1.702 1.00 93.56 98 LYS A N 1
ATOM 780 C CA . LYS A 1 98 ? 2.125 7.881 2.272 1.00 93.56 98 LYS A CA 1
ATOM 781 C C . LYS A 1 98 ? 1.747 8.899 1.213 1.00 93.56 98 LYS A C 1
ATOM 783 O O . LYS A 1 98 ? 2.302 8.896 0.109 1.00 93.56 98 LYS A O 1
ATOM 788 N N . SER A 1 99 ? 0.832 9.798 1.571 1.00 82.81 99 SER A N 1
ATOM 789 C CA . SER A 1 99 ? 0.612 10.995 0.765 1.00 82.81 99 SER A CA 1
ATOM 790 C C . SER A 1 99 ? 1.816 11.928 0.870 1.00 82.81 99 SER A C 1
ATOM 792 O O . SER A 1 99 ? 2.400 12.091 1.940 1.00 82.81 99 SER A O 1
ATOM 794 N N . VAL A 1 100 ? 2.174 12.545 -0.251 1.00 72.38 100 VAL A N 1
ATOM 795 C CA . VAL A 1 100 ? 3.161 13.636 -0.327 1.00 72.38 100 VAL A CA 1
ATOM 796 C C . VAL A 1 100 ? 2.500 15.012 -0.223 1.00 72.38 100 VAL A C 1
ATOM 798 O O . VAL A 1 100 ? 3.189 15.995 0.040 1.00 72.38 100 VAL A O 1
ATOM 801 N N . SER A 1 101 ? 1.173 15.092 -0.381 1.00 66.12 101 SER A N 1
ATOM 802 C CA . SER A 1 101 ? 0.396 16.293 -0.063 1.00 66.12 101 SER A CA 1
ATOM 803 C C . SER A 1 101 ? 0.207 16.431 1.450 1.00 66.12 101 SER A C 1
ATOM 805 O O . SER A 1 101 ? 0.182 15.435 2.175 1.00 66.12 101 SER A O 1
ATOM 807 N N . GLY A 1 102 ? 0.033 17.668 1.931 1.00 64.94 102 GLY A N 1
ATOM 808 C CA . GLY A 1 102 ? -0.067 18.043 3.353 1.00 64.94 102 GLY A CA 1
ATOM 809 C C . GLY A 1 102 ? -1.235 17.446 4.157 1.00 64.94 102 GLY A C 1
ATOM 810 O O . GLY A 1 102 ? -1.510 17.904 5.261 1.00 64.94 102 GLY A O 1
ATOM 811 N N . ASP A 1 103 ? -1.907 16.423 3.631 1.00 71.81 103 ASP A N 1
ATOM 812 C CA . ASP A 1 103 ? -3.020 15.717 4.264 1.00 71.81 103 ASP A CA 1
ATOM 813 C C . ASP A 1 103 ? -2.554 14.724 5.350 1.00 71.81 103 ASP A C 1
ATOM 815 O O . ASP A 1 103 ? -3.388 14.198 6.090 1.00 71.81 103 ASP A O 1
ATOM 819 N N . ASN A 1 104 ? -1.236 14.472 5.451 1.00 84.62 104 ASN A N 1
ATOM 820 C CA . ASN A 1 104 ? -0.574 13.619 6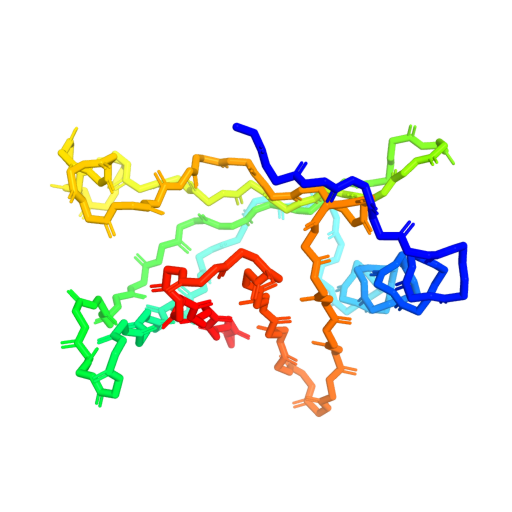.454 1.00 84.62 104 ASN A CA 1
ATOM 821 C C . ASN A 1 104 ? -1.276 12.267 6.674 1.00 84.62 104 ASN A C 1
ATOM 823 O O . ASN A 1 104 ? -1.476 11.836 7.815 1.00 84.62 104 ASN A O 1
ATOM 827 N N . VAL A 1 105 ? -1.680 11.628 5.574 1.00 92.38 105 VAL A N 1
ATOM 828 C CA . VAL A 1 105 ? -2.268 10.287 5.573 1.00 92.38 105 VAL A CA 1
ATOM 829 C C . VAL A 1 105 ? -1.173 9.256 5.322 1.00 92.38 105 VAL A C 1
ATOM 831 O O . VAL A 1 105 ? -0.440 9.334 4.332 1.00 92.38 105 VAL A O 1
ATOM 834 N N . GLU A 1 106 ? -1.115 8.268 6.205 1.00 95.44 106 GLU A N 1
ATOM 835 C CA . GLU A 1 106 ? -0.284 7.076 6.103 1.00 95.44 106 GLU A CA 1
ATOM 836 C C . GLU A 1 106 ? -1.170 5.833 6.201 1.00 95.44 106 GLU A C 1
ATOM 838 O O . GLU A 1 106 ? -1.995 5.714 7.107 1.00 95.44 106 GLU A O 1
ATOM 843 N N . ILE A 1 107 ? -1.003 4.915 5.256 1.00 97.44 107 ILE A N 1
ATOM 844 C CA . ILE A 1 107 ? -1.734 3.651 5.179 1.00 97.44 107 ILE A CA 1
ATOM 845 C C . ILE A 1 107 ? -0.720 2.530 5.331 1.00 97.44 107 ILE A C 1
ATOM 847 O O . ILE A 1 107 ? 0.273 2.507 4.609 1.00 97.44 107 ILE A O 1
ATOM 851 N N . VAL A 1 108 ? -0.971 1.609 6.253 1.00 98.25 108 VAL A N 1
ATOM 852 C CA . VAL A 1 108 ? -0.100 0.471 6.550 1.00 98.25 108 VAL A CA 1
ATOM 853 C C . VAL A 1 108 ? -0.871 -0.815 6.293 1.00 98.25 108 VAL A C 1
ATOM 855 O O . VAL A 1 108 ? -1.953 -0.997 6.847 1.00 98.25 108 VAL A O 1
ATOM 858 N N . ILE A 1 109 ? -0.313 -1.696 5.467 1.00 98.25 109 ILE A N 1
ATOM 859 C CA . ILE A 1 109 ? -0.934 -2.936 4.995 1.00 98.25 109 ILE A CA 1
ATOM 860 C C . ILE A 1 109 ? -0.041 -4.110 5.410 1.00 98.25 109 ILE A C 1
ATOM 862 O O . ILE A 1 109 ? 1.150 -4.115 5.091 1.00 98.25 109 ILE A O 1
ATOM 866 N N . ARG A 1 110 ? -0.618 -5.083 6.123 1.00 96.06 110 ARG A N 1
ATOM 867 C CA . ARG A 1 110 ? 0.052 -6.287 6.648 1.00 96.06 110 ARG A CA 1
ATOM 868 C C . ARG A 1 110 ? -0.671 -7.542 6.155 1.00 96.06 110 ARG A C 1
ATOM 870 O O . ARG A 1 110 ? -1.912 -7.596 6.330 1.00 96.06 110 ARG A O 1
#